Protein AF-A0A9X1PJ30-F1 (afdb_monomer_lite)

Foldseek 3Di:
DDPVVVVVQFDPPFDDFDPPDFADDPDPPDTDDDDPPCVCVVPPDDPDPPPDDDPAAAEAEADQQQDAVSLCVVLVCVVPVPRYDYDDYHYVDDPVHDLVSGWGWGQGPPPRDIDTGRDD

InterPro domains:
  IPR005151 Tail specific protease [PF03572] (38-96)
  IPR029045 ClpP/crotonase-like domain superfamily [SSF52096] (7-119)

Sequence (120 aa):
MTESEFMSFLSPGSYLVTFDRPGNRVGADEYEFDFLPEMWKLIDIQPVADTKRFRGKVYVLIDGGTISNGSNFAAALKAYCKNAVFVGRETGGTESGCGGGTNNKLTLPNSKLILQFPWL

Structure (mmCIF, N/CA/C/O backbone):
data_AF-A0A9X1PJ30-F1
#
_entry.id   AF-A0A9X1PJ30-F1
#
loop_
_atom_site.group_PDB
_atom_site.id
_atom_site.type_symbol
_atom_site.label_atom_id
_atom_site.label_alt_id
_atom_site.label_comp_id
_atom_site.label_asym_id
_atom_site.label_entity_id
_atom_site.label_seq_id
_atom_site.pdbx_PDB_ins_code
_atom_site.Cartn_x
_atom_site.Cartn_y
_atom_site.Cartn_z
_atom_site.occupancy
_atom_site.B_iso_or_equiv
_atom_site.auth_seq_id
_atom_site.auth_comp_id
_atom_site.auth_asym_id
_atom_site.auth_atom_id
_atom_site.pdbx_PDB_model_num
ATOM 1 N N . MET A 1 1 ? 23.624 -20.592 -9.540 1.00 41.44 1 MET A N 1
ATOM 2 C CA . MET A 1 1 ? 23.940 -19.425 -10.372 1.00 41.44 1 MET A CA 1
ATOM 3 C C . MET A 1 1 ? 24.758 -18.490 -9.511 1.00 41.44 1 MET A C 1
ATOM 5 O O . MET A 1 1 ? 24.236 -18.010 -8.510 1.00 41.44 1 MET A O 1
ATOM 9 N N . THR A 1 2 ? 26.048 -18.367 -9.794 1.00 35.03 2 THR A N 1
ATOM 10 C CA . THR A 1 2 ? 26.941 -17.453 -9.069 1.00 35.03 2 THR A CA 1
ATOM 11 C C . THR A 1 2 ? 26.750 -16.027 -9.582 1.00 35.03 2 THR A C 1
ATOM 13 O O . THR A 1 2 ? 26.272 -15.814 -10.695 1.00 35.03 2 THR A O 1
ATOM 16 N N . GLU A 1 3 ? 27.136 -15.034 -8.788 1.00 34.34 3 GLU A N 1
ATOM 17 C CA . GLU A 1 3 ? 27.103 -13.620 -9.183 1.00 34.34 3 GLU A CA 1
ATOM 18 C C . GLU A 1 3 ? 27.854 -13.382 -10.507 1.00 34.34 3 GLU A C 1
ATOM 20 O O . GLU A 1 3 ? 27.363 -12.688 -11.390 1.00 34.34 3 GLU A O 1
ATOM 25 N N . SER A 1 4 ? 28.975 -14.080 -10.715 1.00 37.81 4 SER A N 1
ATOM 26 C CA . SER A 1 4 ? 29.744 -14.046 -11.965 1.00 37.81 4 SER A CA 1
ATOM 27 C C . SER A 1 4 ? 28.981 -14.565 -13.191 1.00 37.81 4 SER A C 1
ATOM 29 O O . SER A 1 4 ? 29.132 -14.020 -14.284 1.00 37.81 4 SER A O 1
ATOM 31 N N . GLU A 1 5 ? 28.140 -15.590 -13.029 1.00 44.06 5 GLU A N 1
ATOM 32 C CA . GLU A 1 5 ? 27.296 -16.114 -14.107 1.00 44.06 5 GLU A CA 1
ATOM 33 C C . GLU A 1 5 ? 26.170 -15.129 -14.432 1.00 44.06 5 GLU A C 1
ATOM 35 O O . GLU A 1 5 ? 25.901 -14.884 -15.605 1.00 44.06 5 GLU A O 1
ATOM 40 N N . PHE A 1 6 ? 25.570 -14.502 -13.415 1.00 44.78 6 PHE A N 1
ATOM 41 C CA . PHE A 1 6 ? 24.539 -13.476 -13.589 1.00 44.78 6 PHE A CA 1
ATOM 42 C C . PHE A 1 6 ? 25.072 -12.243 -14.337 1.00 44.78 6 PHE A C 1
ATOM 44 O O . PHE A 1 6 ? 24.446 -11.789 -15.297 1.00 44.78 6 PHE A O 1
ATOM 51 N N . MET A 1 7 ? 26.266 -11.765 -13.973 1.00 41.84 7 MET A N 1
ATOM 52 C CA . MET A 1 7 ? 26.894 -10.601 -14.612 1.00 41.84 7 MET A CA 1
ATOM 53 C C . MET A 1 7 ? 27.244 -10.840 -16.089 1.00 41.84 7 MET A C 1
ATOM 55 O O . MET A 1 7 ? 27.221 -9.905 -16.885 1.00 41.84 7 MET A O 1
ATOM 59 N N . SER A 1 8 ? 27.502 -12.089 -16.492 1.00 51.19 8 SER A N 1
ATOM 60 C CA . SER A 1 8 ? 27.821 -12.432 -17.888 1.00 51.19 8 SER A CA 1
ATOM 61 C C . SER A 1 8 ? 26.633 -12.312 -18.859 1.00 51.19 8 SER A C 1
ATOM 63 O O . SER A 1 8 ? 26.835 -12.200 -20.069 1.00 51.19 8 SER A O 1
ATOM 65 N N . PHE A 1 9 ? 25.395 -12.305 -18.347 1.00 48.84 9 PHE A N 1
ATOM 66 C CA . PHE A 1 9 ? 24.178 -12.150 -19.156 1.00 48.84 9 PHE A CA 1
ATOM 67 C C . PHE A 1 9 ? 23.809 -10.688 -19.439 1.00 48.84 9 PHE A C 1
ATOM 69 O O . PHE A 1 9 ? 22.909 -10.427 -20.244 1.00 48.84 9 PHE A O 1
ATOM 76 N N . LEU A 1 10 ? 24.472 -9.731 -18.787 1.00 42.25 10 LEU A N 1
ATOM 77 C CA . LEU A 1 10 ? 24.163 -8.313 -18.919 1.00 42.25 10 LEU A CA 1
ATOM 78 C C . LEU A 1 10 ? 24.892 -7.744 -20.147 1.00 42.25 10 LEU A C 1
ATOM 80 O O . LEU A 1 10 ? 26.117 -7.715 -20.217 1.00 42.25 10 LEU A O 1
ATOM 84 N N . SER A 1 11 ? 24.125 -7.302 -21.150 1.00 41.28 11 SER A N 1
ATOM 85 C CA . SER A 1 11 ? 24.660 -6.565 -22.302 1.00 41.28 11 SER A CA 1
ATOM 86 C C . SER A 1 11 ? 25.379 -5.295 -21.825 1.00 41.28 11 SER A C 1
ATOM 88 O O . SER A 1 11 ? 24.850 -4.610 -20.945 1.00 41.28 11 SER A O 1
ATOM 90 N N . PRO A 1 12 ? 26.509 -4.891 -22.441 1.00 38.78 12 PRO A N 1
ATOM 91 C CA . PRO A 1 12 ? 27.097 -3.579 -22.193 1.00 38.78 12 PRO A CA 1
ATOM 92 C C . PRO A 1 12 ? 26.038 -2.491 -22.437 1.00 38.78 12 PRO A C 1
ATOM 94 O O . PRO A 1 12 ? 25.480 -2.417 -23.534 1.00 38.78 12 PRO A O 1
ATOM 97 N N . GLY A 1 13 ? 25.725 -1.682 -21.418 1.00 42.44 13 GLY A N 1
ATOM 98 C CA . GLY A 1 13 ? 24.876 -0.491 -21.562 1.00 42.44 13 GLY A CA 1
ATOM 99 C C . GLY A 1 13 ? 23.491 -0.494 -20.897 1.00 42.44 13 GLY A C 1
ATOM 100 O O . GLY A 1 13 ? 22.717 0.416 -21.181 1.00 42.44 13 GLY A O 1
ATOM 101 N N . SER A 1 14 ? 23.146 -1.438 -20.014 1.00 37.53 14 SER A N 1
ATOM 102 C CA . SER A 1 14 ? 21.865 -1.392 -19.283 1.00 37.53 14 SER A CA 1
ATOM 103 C C . SER A 1 14 ? 22.031 -1.190 -17.775 1.00 37.53 14 SER A C 1
ATOM 105 O O . SER A 1 14 ? 21.825 -2.120 -17.005 1.00 37.53 14 SER A O 1
ATOM 107 N N . TYR A 1 15 ? 22.338 0.040 -17.355 1.00 44.66 15 TYR A N 1
ATOM 108 C CA . TYR A 1 15 ? 22.093 0.500 -15.984 1.00 44.66 15 TYR A CA 1
ATOM 109 C C . TYR A 1 15 ? 21.532 1.919 -16.042 1.00 44.66 15 TYR A C 1
ATOM 111 O O . TYR A 1 15 ? 22.240 2.877 -16.340 1.00 44.66 15 TYR A O 1
ATOM 119 N N . LEU A 1 16 ? 20.229 2.048 -15.815 1.00 38.84 16 LEU A N 1
ATOM 120 C CA . LEU A 1 16 ? 19.543 3.332 -15.708 1.00 38.84 16 LEU A CA 1
ATOM 121 C C . LEU A 1 16 ? 18.631 3.230 -14.491 1.00 38.84 16 LEU A C 1
ATOM 123 O O . LEU A 1 16 ? 17.531 2.686 -14.576 1.00 38.84 16 LEU A O 1
ATOM 127 N N . VAL A 1 17 ? 19.134 3.693 -13.348 1.00 45.34 17 VAL A N 1
ATOM 128 C CA . VAL A 1 17 ? 18.368 3.773 -12.103 1.00 45.34 17 VAL A CA 1
ATOM 129 C C . VAL A 1 17 ? 17.738 5.159 -12.061 1.00 45.34 17 VAL A C 1
ATOM 131 O O . VAL A 1 17 ? 18.437 6.167 -11.995 1.00 45.34 17 VAL A O 1
ATOM 134 N N . THR A 1 18 ? 16.420 5.241 -12.225 1.00 37.75 18 THR A N 1
ATOM 135 C CA . THR A 1 18 ? 15.744 6.523 -12.457 1.00 37.75 18 THR A CA 1
ATOM 136 C C . THR A 1 18 ? 15.297 7.208 -11.165 1.00 37.75 18 THR A C 1
ATOM 138 O O . THR A 1 18 ? 14.297 6.815 -10.579 1.00 37.75 18 THR A O 1
ATOM 141 N N . PHE A 1 19 ? 15.999 8.290 -10.811 1.00 42.16 19 PHE A N 1
ATOM 142 C CA . PHE A 1 19 ? 15.460 9.656 -10.669 1.00 42.16 19 PHE A CA 1
ATOM 143 C C . PHE A 1 19 ? 16.443 10.611 -11.374 1.00 42.16 19 PHE A C 1
ATOM 145 O O . PHE A 1 19 ? 17.211 11.319 -10.743 1.00 42.16 19 PHE A O 1
ATOM 152 N N . ASP A 1 20 ? 16.473 10.525 -12.708 1.00 41.47 20 ASP A N 1
ATOM 153 C CA . ASP A 1 20 ? 17.176 11.347 -13.717 1.00 41.47 20 ASP A CA 1
ATOM 154 C C . ASP A 1 20 ? 18.663 11.734 -13.557 1.00 41.47 20 ASP A C 1
ATOM 156 O O . ASP A 1 20 ? 19.251 12.250 -14.510 1.00 41.47 20 ASP A O 1
ATOM 160 N N . ARG A 1 21 ? 19.328 11.440 -12.437 1.00 43.84 21 ARG A N 1
ATOM 161 C CA . ARG A 1 21 ? 20.787 11.495 -12.305 1.00 43.84 21 ARG A CA 1
ATOM 162 C C . ARG A 1 21 ? 21.276 10.380 -11.378 1.00 43.84 21 ARG A C 1
ATOM 164 O O . ARG A 1 21 ? 20.758 10.273 -10.269 1.00 43.84 21 ARG A O 1
ATOM 171 N N . PRO A 1 22 ? 22.269 9.571 -11.785 1.00 49.94 22 PRO A N 1
ATOM 172 C CA . PRO A 1 22 ? 23.026 8.796 -10.810 1.00 49.94 22 PRO A CA 1
ATOM 173 C C . PRO A 1 22 ? 23.695 9.783 -9.837 1.00 49.94 22 PRO A C 1
ATOM 175 O O . PRO A 1 22 ? 24.125 10.858 -10.270 1.00 49.94 22 PRO A O 1
ATOM 178 N N . GLY A 1 23 ? 23.734 9.464 -8.540 1.00 55.44 23 GLY A N 1
ATOM 179 C CA . GLY A 1 23 ? 24.457 10.293 -7.573 1.00 55.44 23 GLY A CA 1
ATOM 180 C C . GLY A 1 23 ? 25.969 10.233 -7.804 1.00 55.44 23 GLY A C 1
ATOM 181 O O . GLY A 1 23 ? 26.438 9.795 -8.862 1.00 55.44 23 GLY A O 1
ATOM 182 N N . ASN A 1 24 ? 26.759 10.738 -6.861 1.00 59.97 24 ASN A N 1
ATOM 183 C CA . ASN A 1 24 ? 28.198 10.884 -7.082 1.00 59.97 24 ASN A CA 1
ATOM 184 C C . ASN A 1 24 ? 28.874 9.531 -7.370 1.00 59.97 24 ASN A C 1
ATOM 186 O O . ASN A 1 24 ? 28.582 8.517 -6.742 1.00 59.97 24 ASN A O 1
ATOM 190 N N . ARG A 1 25 ? 29.789 9.496 -8.347 1.00 59.44 25 ARG A N 1
ATOM 191 C CA . ARG A 1 25 ? 30.577 8.292 -8.648 1.00 59.44 25 ARG A CA 1
ATOM 192 C C . ARG A 1 25 ? 31.648 8.126 -7.570 1.00 59.44 25 ARG A C 1
ATOM 194 O O . ARG A 1 25 ? 32.541 8.966 -7.473 1.00 59.44 25 ARG A O 1
ATOM 201 N N . VAL A 1 26 ? 31.563 7.051 -6.794 1.00 72.06 26 VAL A N 1
ATOM 202 C CA . VAL A 1 26 ? 32.449 6.767 -5.644 1.00 72.06 26 VAL A CA 1
ATOM 203 C C . VAL A 1 26 ? 33.514 5.720 -5.967 1.00 72.06 26 VAL A C 1
ATOM 205 O O . VAL A 1 26 ? 34.497 5.601 -5.240 1.00 72.06 26 VAL A O 1
ATOM 208 N N . GLY A 1 27 ? 33.368 5.003 -7.086 1.00 68.12 27 GLY A N 1
ATOM 209 C CA . GLY A 1 27 ? 34.295 3.951 -7.499 1.00 68.12 27 GLY A CA 1
ATOM 210 C C . GLY A 1 27 ? 34.359 3.737 -9.011 1.00 68.12 27 GLY A C 1
ATOM 211 O O . GLY A 1 27 ? 33.809 4.508 -9.805 1.00 68.12 27 GLY A O 1
ATOM 212 N N . ALA A 1 28 ? 35.056 2.672 -9.421 1.00 66.62 28 ALA A N 1
ATOM 213 C CA . ALA A 1 28 ? 35.194 2.311 -10.833 1.00 66.62 28 ALA A CA 1
ATOM 214 C C . ALA A 1 28 ? 33.823 2.048 -11.480 1.00 66.62 28 ALA A C 1
ATOM 216 O O . ALA A 1 28 ? 33.564 2.609 -12.541 1.00 66.62 28 ALA A O 1
ATOM 217 N N . ASP A 1 29 ? 32.926 1.341 -10.788 1.00 64.00 29 ASP A N 1
ATOM 218 C CA . ASP A 1 29 ? 31.585 0.985 -11.281 1.00 64.00 29 ASP A CA 1
ATOM 219 C C . ASP A 1 29 ? 30.463 1.287 -10.262 1.00 64.00 29 ASP A C 1
ATOM 221 O O . ASP A 1 29 ? 29.336 0.819 -10.403 1.00 64.00 29 ASP A O 1
ATOM 225 N N . GLU A 1 30 ? 30.756 2.086 -9.231 1.00 50.00 30 GLU A N 1
ATOM 226 C CA . GLU A 1 30 ? 29.852 2.353 -8.104 1.00 50.00 30 GLU A CA 1
ATOM 227 C C . GLU A 1 30 ? 29.379 3.812 -8.081 1.00 50.00 30 GLU A C 1
ATOM 229 O O . GLU A 1 30 ? 30.176 4.752 -8.208 1.00 50.00 30 GLU A O 1
ATOM 234 N N . TYR A 1 31 ? 28.072 3.991 -7.880 1.00 57.72 31 TYR A N 1
ATOM 235 C CA . TYR A 1 31 ? 27.411 5.284 -7.726 1.00 57.72 31 TYR A CA 1
ATOM 236 C C . TYR A 1 31 ? 26.742 5.357 -6.353 1.00 57.72 31 TYR A C 1
ATOM 238 O O . TYR A 1 31 ? 26.020 4.439 -5.962 1.00 57.72 31 TYR A O 1
ATOM 246 N N . GLU A 1 32 ? 26.965 6.455 -5.638 1.0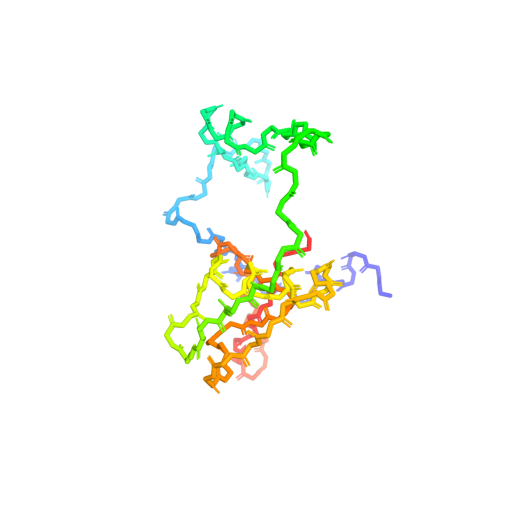0 56.34 32 GLU A N 1
ATOM 247 C CA . GLU A 1 32 ? 26.288 6.750 -4.380 1.00 56.34 32 GLU A CA 1
ATOM 248 C C . GLU A 1 32 ? 24.846 7.164 -4.664 1.00 56.34 32 GLU A C 1
ATOM 250 O O . GLU A 1 32 ? 24.576 7.975 -5.551 1.00 56.34 32 GLU A O 1
ATOM 255 N N . PHE A 1 33 ? 23.900 6.595 -3.922 1.00 54.88 33 PHE A N 1
ATOM 256 C CA . PHE A 1 33 ? 22.516 7.049 -3.932 1.00 54.88 33 PHE A CA 1
ATOM 257 C C . PHE A 1 33 ? 22.349 8.134 -2.865 1.00 54.88 33 PHE A C 1
ATOM 259 O O . PHE A 1 33 ? 22.110 7.837 -1.695 1.00 54.88 33 PHE A O 1
ATOM 266 N N . ASP A 1 34 ? 22.478 9.396 -3.279 1.00 49.12 34 ASP A N 1
ATOM 267 C CA . ASP A 1 34 ? 22.329 10.553 -2.393 1.00 49.12 34 ASP A CA 1
ATOM 268 C C . ASP A 1 34 ? 20.847 10.788 -2.059 1.00 49.12 34 ASP A C 1
ATOM 270 O O . ASP A 1 34 ? 20.127 11.524 -2.740 1.00 49.12 34 ASP A O 1
ATOM 274 N N . PHE A 1 35 ? 20.365 10.161 -0.988 1.00 53.62 35 PHE A N 1
ATOM 275 C CA . PHE A 1 35 ? 19.117 10.581 -0.362 1.00 53.62 35 PHE A CA 1
ATOM 276 C C . PHE A 1 35 ? 19.342 11.875 0.426 1.00 53.62 35 PHE A C 1
ATOM 278 O O . PHE A 1 35 ? 20.296 11.987 1.196 1.00 53.62 35 PHE A O 1
ATOM 285 N N . LEU A 1 36 ? 18.445 12.854 0.256 1.00 51.94 36 LEU A N 1
ATOM 286 C CA . LEU A 1 36 ? 18.513 14.125 0.982 1.00 51.94 36 LEU A CA 1
ATOM 287 C C . LEU A 1 36 ? 18.614 13.867 2.503 1.00 51.94 36 LEU A C 1
ATOM 289 O O . LEU A 1 36 ? 17.812 13.085 3.023 1.00 51.94 36 LEU A O 1
ATOM 293 N N . PRO A 1 37 ? 19.541 14.517 3.234 1.00 48.75 37 PRO A N 1
ATOM 294 C CA . PRO A 1 37 ? 19.746 14.323 4.676 1.00 48.75 37 PRO A CA 1
ATOM 295 C C . PRO A 1 37 ? 18.472 14.448 5.531 1.00 48.75 37 PRO A C 1
ATOM 297 O O . PRO A 1 37 ? 18.329 13.831 6.585 1.00 48.75 37 PRO A O 1
ATOM 300 N N . GLU A 1 38 ? 17.519 15.249 5.076 1.00 52.59 38 GLU A N 1
ATOM 301 C CA . GLU A 1 38 ? 16.236 15.526 5.710 1.00 52.59 38 GLU A CA 1
ATOM 302 C C . GLU A 1 38 ? 15.267 14.350 5.576 1.00 52.59 38 GLU A C 1
ATOM 304 O O . GLU A 1 38 ? 14.365 14.202 6.403 1.00 52.59 38 GLU A O 1
ATOM 309 N N . MET A 1 39 ? 15.470 13.485 4.578 1.00 53.22 39 MET A N 1
ATOM 310 C CA . MET A 1 39 ? 14.684 12.272 4.403 1.00 53.22 39 MET A CA 1
ATOM 311 C C . MET A 1 39 ? 14.880 11.321 5.584 1.00 53.22 39 MET A C 1
ATOM 313 O O . MET A 1 39 ? 13.909 10.708 6.012 1.00 53.22 39 MET A O 1
ATOM 317 N N . TRP A 1 40 ? 16.069 11.278 6.196 1.00 43.44 40 TRP A N 1
ATOM 318 C CA . TRP A 1 40 ? 16.323 10.474 7.397 1.00 43.44 40 TRP A CA 1
ATOM 319 C C . TRP A 1 40 ? 15.409 10.850 8.567 1.00 43.44 40 TRP A C 1
ATOM 321 O O . TRP A 1 40 ? 14.982 9.971 9.303 1.00 43.44 40 TRP A O 1
ATOM 331 N N . LYS A 1 41 ? 15.009 12.125 8.693 1.00 53.66 41 LYS A N 1
ATOM 332 C CA . LYS A 1 41 ? 14.017 12.556 9.699 1.00 53.66 41 LYS A CA 1
ATOM 333 C C . LYS A 1 41 ? 12.592 12.090 9.375 1.00 53.66 41 LYS A C 1
ATOM 335 O O . LYS A 1 41 ? 11.768 12.002 10.278 1.00 53.66 41 LYS A O 1
ATOM 340 N N . LEU A 1 42 ? 12.296 11.820 8.101 1.00 54.94 42 LEU A N 1
ATOM 341 C CA . LEU A 1 42 ? 11.011 11.295 7.621 1.00 54.94 42 LEU A CA 1
ATOM 342 C C . LEU A 1 42 ? 10.909 9.765 7.732 1.00 54.94 42 LEU A C 1
ATOM 344 O O . LEU A 1 42 ? 9.798 9.256 7.859 1.00 54.94 42 LEU A O 1
ATOM 348 N N . ILE A 1 43 ? 12.034 9.044 7.683 1.00 58.56 43 ILE A N 1
ATOM 349 C CA . ILE A 1 43 ? 12.081 7.569 7.751 1.00 58.56 43 ILE A CA 1
ATOM 350 C C . ILE A 1 43 ? 12.598 7.025 9.085 1.00 58.56 43 ILE A C 1
ATOM 352 O O . ILE A 1 43 ? 12.731 5.811 9.235 1.00 58.56 43 ILE A O 1
ATOM 356 N N . ASP A 1 44 ? 12.879 7.900 10.051 1.00 54.28 44 ASP A N 1
ATOM 357 C CA . ASP A 1 44 ? 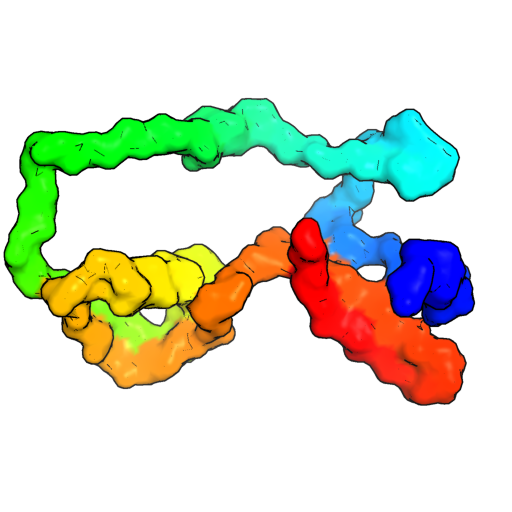13.260 7.478 11.394 1.00 54.28 44 ASP A CA 1
ATOM 358 C C . ASP A 1 44 ? 12.133 6.664 12.049 1.00 54.28 44 ASP A C 1
ATOM 360 O O . ASP A 1 44 ? 10.939 6.893 11.800 1.00 54.28 44 ASP A O 1
ATOM 364 N N . ILE A 1 45 ? 12.517 5.705 12.891 1.00 65.94 45 ILE A N 1
ATOM 365 C CA . ILE A 1 45 ? 11.591 4.778 13.538 1.00 65.94 45 ILE A CA 1
ATOM 366 C C . ILE A 1 45 ? 10.660 5.584 14.441 1.00 65.94 45 ILE A C 1
ATOM 368 O O . ILE A 1 45 ? 11.031 6.042 15.521 1.00 65.94 45 ILE A O 1
ATOM 372 N N . GLN A 1 46 ? 9.411 5.729 14.007 1.00 66.00 46 GLN A N 1
ATOM 373 C CA . GLN A 1 46 ? 8.391 6.361 14.827 1.00 66.00 46 GLN A CA 1
ATOM 374 C C . GLN A 1 46 ? 8.012 5.412 15.971 1.00 66.00 46 GLN A C 1
ATOM 376 O O . GLN A 1 46 ? 7.675 4.249 15.712 1.00 66.00 46 GLN A O 1
ATOM 381 N N . PRO A 1 47 ? 8.034 5.868 17.238 1.00 69.69 47 PRO A N 1
ATOM 382 C CA . PRO A 1 47 ? 7.582 5.043 18.344 1.00 69.69 47 PRO A CA 1
ATOM 383 C C . PRO A 1 47 ? 6.112 4.685 18.128 1.00 69.69 47 PRO A C 1
ATOM 385 O O . PRO A 1 47 ? 5.276 5.539 17.823 1.00 69.69 47 PRO A O 1
ATOM 388 N N . VAL A 1 48 ? 5.781 3.404 18.288 1.00 72.00 48 VAL A N 1
ATOM 389 C CA . VAL A 1 48 ? 4.388 2.962 18.213 1.00 72.00 48 VAL A CA 1
ATOM 390 C C . VAL A 1 48 ? 3.618 3.659 19.327 1.00 72.00 48 VAL A C 1
ATOM 392 O O . VAL A 1 48 ? 3.925 3.457 20.500 1.00 72.00 48 VAL A O 1
ATOM 395 N N . ALA A 1 49 ? 2.593 4.434 18.969 1.00 73.00 49 ALA A N 1
ATOM 396 C CA . ALA A 1 49 ? 1.712 5.054 19.949 1.00 73.00 49 ALA A CA 1
ATOM 397 C C . ALA A 1 49 ? 1.121 3.976 20.884 1.00 73.00 49 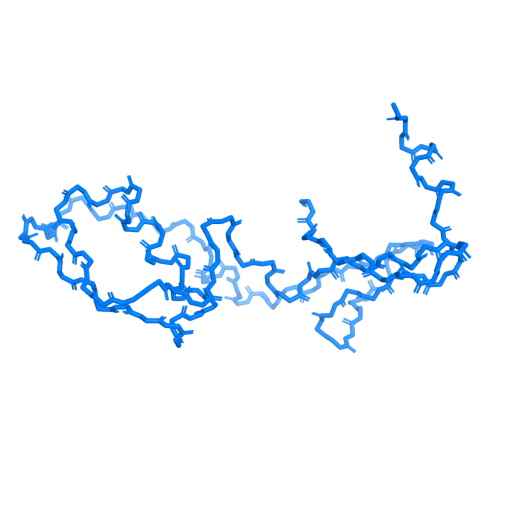ALA A C 1
ATOM 399 O O . ALA A 1 49 ? 0.375 3.071 20.471 1.00 73.00 49 ALA A O 1
ATOM 400 N N . ASP A 1 50 ? 1.506 4.044 22.155 1.00 72.81 50 ASP A N 1
ATOM 401 C CA . ASP A 1 50 ? 1.063 3.149 23.224 1.00 72.81 50 ASP A CA 1
ATOM 402 C C . ASP A 1 50 ? -0.326 3.549 23.741 1.00 72.81 50 ASP A C 1
ATOM 404 O O . ASP A 1 50 ? -1.170 2.708 24.061 1.00 72.81 50 ASP A O 1
ATOM 408 N N . THR A 1 51 ? -0.596 4.848 23.714 1.00 77.94 51 THR A N 1
ATOM 409 C CA . THR A 1 51 ? -1.806 5.504 24.179 1.00 77.94 51 THR A CA 1
ATOM 410 C C . THR A 1 51 ? -2.583 6.069 22.983 1.00 77.94 51 THR A C 1
ATOM 412 O O . THR A 1 51 ? -2.013 6.481 21.978 1.00 77.94 51 THR A O 1
ATOM 415 N N . LYS A 1 52 ? -3.924 6.065 23.062 1.00 80.69 52 LYS A N 1
ATOM 416 C CA . LYS A 1 52 ? -4.850 6.584 22.023 1.00 80.69 52 LYS A CA 1
ATOM 417 C C . LYS A 1 52 ? -4.945 5.781 20.711 1.00 80.69 52 LYS A C 1
ATOM 419 O O . LYS A 1 52 ? -5.215 6.341 19.652 1.00 80.69 52 LYS A O 1
ATOM 424 N N . ARG A 1 53 ? -4.820 4.450 20.768 1.00 84.00 53 ARG A N 1
ATOM 425 C CA . ARG A 1 53 ? -5.108 3.588 19.605 1.00 84.00 53 ARG A CA 1
ATOM 426 C C . ARG A 1 53 ? -6.585 3.645 19.216 1.00 84.00 53 ARG A C 1
ATOM 428 O O . ARG A 1 53 ? -7.459 3.426 20.057 1.00 84.00 53 ARG A O 1
ATOM 435 N N . PHE A 1 54 ? -6.856 3.862 17.933 1.00 86.31 54 PHE A N 1
ATOM 436 C CA . PHE A 1 54 ? -8.202 3.754 17.385 1.00 86.31 54 PHE A CA 1
ATOM 437 C C . PHE A 1 54 ? -8.659 2.288 17.383 1.00 86.31 54 PHE A C 1
ATOM 439 O O . PHE A 1 54 ? -7.970 1.415 16.859 1.00 86.31 54 PHE A O 1
ATOM 446 N N . ARG A 1 55 ? -9.818 2.014 17.992 1.00 87.38 55 ARG A N 1
ATOM 447 C CA . ARG A 1 55 ? -10.390 0.657 18.128 1.00 87.38 55 ARG A CA 1
ATOM 448 C C . ARG A 1 55 ? -11.676 0.448 17.322 1.00 87.38 55 ARG A C 1
ATOM 450 O O . ARG A 1 55 ? -12.226 -0.648 17.332 1.00 87.38 55 ARG A O 1
ATOM 457 N N . GLY A 1 56 ? -12.181 1.496 16.669 1.00 91.31 56 GLY A N 1
ATOM 458 C CA . GLY A 1 56 ? -13.406 1.437 15.868 1.00 91.31 56 GLY A CA 1
ATOM 459 C C . GLY A 1 56 ? -13.192 0.738 14.528 1.00 91.31 56 GLY A C 1
ATOM 460 O O . GLY A 1 56 ? -12.076 0.367 14.188 1.00 91.31 56 GLY A O 1
ATOM 461 N N . L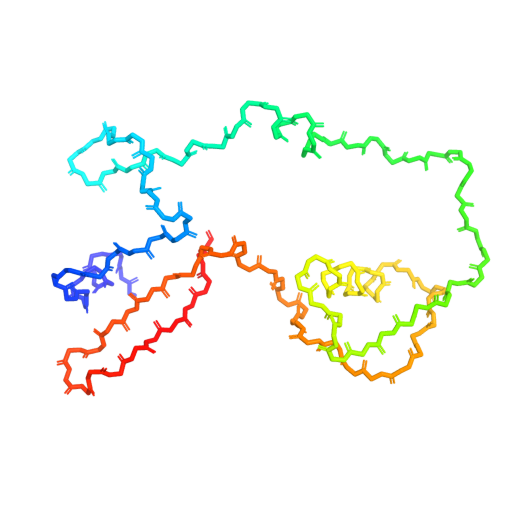YS A 1 57 ? -14.251 0.562 13.735 1.00 94.69 57 LYS A N 1
ATOM 462 C CA . LYS A 1 57 ? -14.108 0.049 12.363 1.00 94.69 57 LYS A CA 1
ATOM 463 C C . LYS A 1 57 ? -13.410 1.083 11.483 1.00 94.69 57 LYS A C 1
ATOM 465 O O . LYS A 1 57 ? -13.745 2.265 11.549 1.00 94.69 57 LYS A O 1
ATOM 470 N N . VAL A 1 58 ? -12.475 0.630 10.657 1.00 95.44 58 VAL A N 1
ATOM 471 C CA . VAL A 1 58 ? -11.798 1.467 9.660 1.00 95.44 58 VAL A CA 1
ATOM 472 C C . VAL A 1 58 ? -12.407 1.140 8.304 1.00 95.44 58 VAL A C 1
ATOM 474 O O . VAL A 1 58 ? -12.395 -0.017 7.905 1.00 95.44 58 VAL A O 1
ATOM 477 N N . TYR A 1 59 ? -12.947 2.128 7.598 1.00 97.19 59 TYR A N 1
ATOM 478 C CA . TYR A 1 59 ? -13.417 1.944 6.224 1.00 97.19 59 TYR A CA 1
ATOM 479 C C . TYR A 1 59 ? -12.400 2.559 5.273 1.00 97.19 59 TYR A C 1
ATOM 481 O O . TYR A 1 59 ? -12.052 3.730 5.417 1.00 97.19 59 TYR A O 1
ATOM 489 N N . VAL A 1 60 ? -11.914 1.763 4.327 1.00 97.19 60 VAL A N 1
ATOM 490 C CA . VAL A 1 60 ? -10.867 2.158 3.383 1.00 97.19 60 VAL A CA 1
ATOM 491 C C . VAL A 1 60 ? -11.471 2.162 1.985 1.00 97.19 60 VAL A C 1
ATOM 493 O O . VAL A 1 60 ? -11.844 1.109 1.467 1.00 97.19 60 VAL A O 1
ATOM 496 N N . LEU A 1 61 ? -11.607 3.350 1.398 1.00 97.88 61 LEU A N 1
ATOM 497 C CA . LEU A 1 61 ? -12.125 3.520 0.042 1.00 97.88 61 LEU A CA 1
ATOM 498 C C . LEU A 1 61 ? -10.967 3.416 -0.949 1.00 97.88 61 LEU A C 1
ATOM 500 O O . LEU A 1 61 ? -10.004 4.171 -0.829 1.00 97.88 61 LEU A O 1
ATOM 504 N N . ILE A 1 62 ? -11.056 2.482 -1.895 1.00 97.56 62 ILE A N 1
ATOM 505 C CA . ILE A 1 62 ? -9.994 2.217 -2.874 1.00 97.56 62 ILE A CA 1
ATOM 506 C C . ILE A 1 62 ? -10.548 1.991 -4.279 1.00 97.56 62 ILE A C 1
ATOM 508 O O . ILE A 1 62 ? -11.673 1.521 -4.466 1.00 97.56 62 ILE A O 1
ATOM 512 N N . ASP A 1 63 ? -9.729 2.309 -5.274 1.00 97.31 63 ASP A N 1
ATOM 513 C CA . ASP A 1 63 ? -9.961 1.997 -6.681 1.00 97.31 63 ASP A CA 1
ATOM 514 C C . ASP A 1 63 ? -8.641 1.987 -7.475 1.00 97.31 63 ASP A C 1
ATOM 516 O O . ASP A 1 63 ? -7.558 2.160 -6.912 1.00 97.31 63 ASP A O 1
ATOM 520 N N . GLY A 1 64 ? -8.731 1.835 -8.800 1.00 95.56 64 GLY A N 1
ATOM 521 C CA . GLY A 1 64 ? -7.568 1.816 -9.692 1.00 95.56 64 GLY A CA 1
ATOM 522 C C . GLY A 1 64 ? -6.730 3.104 -9.696 1.00 95.56 64 GLY A C 1
ATOM 523 O O . GLY A 1 64 ? -5.589 3.072 -10.147 1.00 95.56 64 GLY A O 1
ATOM 524 N N . GLY A 1 65 ? -7.249 4.224 -9.177 1.00 93.88 65 GLY A N 1
ATOM 525 C CA . GLY A 1 65 ? -6.488 5.461 -8.975 1.00 93.88 65 GLY A CA 1
ATOM 526 C C . GLY A 1 65 ? -5.648 5.457 -7.694 1.00 93.8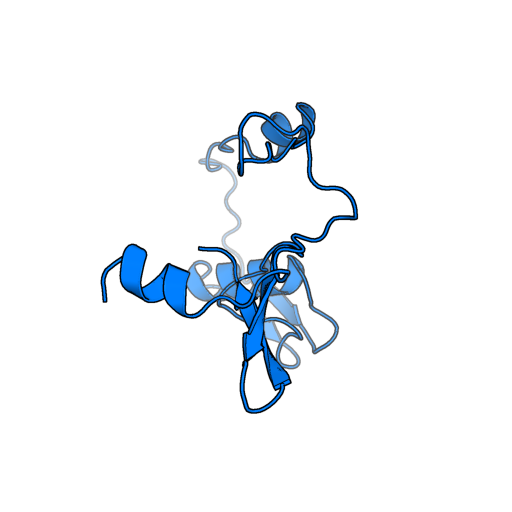8 65 GLY A C 1
ATOM 527 O O . GLY A 1 65 ? -4.759 6.292 -7.529 1.00 93.88 65 GLY A O 1
ATOM 528 N N . THR A 1 66 ? -5.884 4.504 -6.789 1.00 93.88 66 THR A N 1
ATOM 529 C CA . THR A 1 66 ? -5.081 4.314 -5.576 1.00 93.88 66 THR A CA 1
ATOM 530 C C . THR A 1 66 ? -3.751 3.649 -5.941 1.00 93.88 66 THR A C 1
ATOM 532 O O . THR A 1 66 ? -3.663 2.425 -6.043 1.00 93.88 66 THR A O 1
ATOM 535 N N . ILE A 1 67 ? -2.715 4.462 -6.157 1.00 86.88 67 ILE A N 1
ATOM 536 C CA . ILE A 1 67 ? -1.374 4.036 -6.595 1.00 86.88 67 ILE A CA 1
ATOM 537 C C . ILE A 1 67 ? -0.280 4.522 -5.632 1.00 86.88 67 ILE A C 1
ATOM 539 O O . ILE A 1 67 ? -0.553 5.218 -4.650 1.00 86.88 67 ILE A O 1
ATOM 543 N N . SER A 1 68 ? 0.981 4.198 -5.937 1.00 85.56 68 SER A N 1
ATOM 544 C CA . SER A 1 68 ? 2.151 4.608 -5.148 1.00 85.56 68 SER A CA 1
ATOM 545 C C . SER A 1 68 ? 2.011 4.173 -3.678 1.00 85.56 68 SER A C 1
ATOM 547 O O . SER A 1 68 ? 1.525 3.082 -3.391 1.00 85.56 68 SER A O 1
ATOM 549 N N . ASN A 1 69 ? 2.393 5.004 -2.711 1.00 85.12 69 ASN A N 1
ATOM 550 C CA . ASN A 1 69 ? 2.236 4.664 -1.296 1.00 85.12 69 ASN A CA 1
ATOM 551 C C . ASN A 1 69 ? 0.775 4.485 -0.852 1.00 85.12 69 ASN A C 1
ATOM 553 O O . ASN A 1 69 ? 0.543 3.872 0.188 1.00 85.12 69 ASN A O 1
ATOM 557 N N . GLY A 1 70 ? -0.208 4.939 -1.639 1.00 90.06 70 GLY A N 1
ATOM 558 C CA . GLY A 1 70 ? -1.619 4.652 -1.380 1.00 90.06 70 GLY A CA 1
ATOM 559 C C . GLY A 1 70 ? -1.928 3.153 -1.441 1.00 90.06 70 GLY A C 1
ATOM 560 O O . GLY A 1 70 ? -2.577 2.629 -0.536 1.00 90.06 70 GLY A O 1
ATOM 561 N N . SER A 1 71 ? -1.408 2.438 -2.447 1.00 91.81 71 SER A N 1
ATOM 562 C CA . SER A 1 71 ? -1.587 0.981 -2.545 1.00 91.81 71 SER A CA 1
ATOM 563 C C . SER A 1 71 ? -0.809 0.239 -1.456 1.00 91.81 71 SER A C 1
ATOM 565 O O . SER A 1 71 ? -1.341 -0.696 -0.861 1.00 91.81 71 SER A O 1
ATOM 567 N N . ASN A 1 72 ? 0.399 0.705 -1.116 1.00 90.50 72 ASN A N 1
ATOM 568 C CA . ASN A 1 72 ? 1.205 0.127 -0.031 1.00 90.50 72 ASN A CA 1
ATOM 569 C C . ASN A 1 72 ? 0.501 0.256 1.325 1.00 90.50 72 ASN A C 1
ATOM 571 O O . ASN A 1 72 ? 0.457 -0.691 2.106 1.00 90.50 72 ASN A O 1
ATOM 575 N N . PHE A 1 73 ? -0.087 1.421 1.601 1.00 91.50 73 PHE A N 1
ATOM 576 C CA . PHE A 1 73 ? -0.834 1.648 2.831 1.00 91.50 73 PHE A CA 1
ATOM 577 C C . PHE A 1 73 ? -2.103 0.792 2.895 1.00 91.50 73 PHE A C 1
ATOM 579 O O . PHE A 1 73 ? -2.377 0.182 3.928 1.00 91.50 73 PHE A O 1
ATOM 586 N N . ALA A 1 74 ? -2.847 0.684 1.790 1.00 94.69 74 ALA A N 1
ATOM 587 C CA . ALA A 1 74 ? -3.999 -0.210 1.702 1.00 94.69 74 ALA A CA 1
ATOM 588 C C . ALA A 1 74 ? -3.603 -1.678 1.958 1.00 94.69 74 ALA A C 1
ATOM 590 O O . ALA A 1 74 ? -4.267 -2.363 2.738 1.00 94.69 74 ALA A O 1
ATOM 591 N N . ALA A 1 75 ? -2.493 -2.139 1.375 1.00 93.19 75 ALA A N 1
ATOM 592 C CA . ALA A 1 75 ? -1.945 -3.472 1.615 1.00 93.19 75 ALA A CA 1
ATOM 593 C C . ALA A 1 75 ? -1.537 -3.675 3.087 1.00 93.19 75 ALA A C 1
ATOM 595 O O . ALA A 1 75 ? -1.928 -4.664 3.707 1.00 93.19 75 ALA A O 1
ATOM 596 N N . ALA A 1 76 ? -0.846 -2.706 3.695 1.00 92.06 76 ALA A N 1
ATOM 597 C CA . ALA A 1 76 ? -0.462 -2.763 5.106 1.00 92.06 76 ALA A CA 1
ATOM 598 C C . ALA A 1 76 ? -1.684 -2.802 6.041 1.00 92.06 76 ALA A C 1
ATOM 600 O O . ALA A 1 76 ? -1.726 -3.595 6.983 1.00 92.06 76 ALA A O 1
ATOM 601 N N . LEU A 1 77 ? -2.716 -1.996 5.771 1.00 93.94 77 LEU A N 1
ATOM 602 C CA . LEU A 1 77 ? -3.973 -2.061 6.517 1.00 93.94 77 LEU A CA 1
ATOM 603 C C . LEU A 1 77 ? -4.634 -3.432 6.371 1.00 93.94 77 LEU A C 1
ATOM 605 O O . LEU A 1 77 ? -5.108 -3.980 7.362 1.00 93.94 77 LEU A O 1
ATOM 609 N N . LYS A 1 78 ? -4.627 -4.016 5.171 1.00 92.69 78 LYS A N 1
ATOM 610 C CA . LYS A 1 78 ? -5.185 -5.351 4.935 1.00 92.69 78 LYS A CA 1
ATOM 611 C C . LYS A 1 78 ? -4.431 -6.431 5.719 1.00 92.69 78 LYS A C 1
ATOM 613 O O . LYS A 1 78 ? -5.069 -7.328 6.262 1.00 92.69 78 LYS A O 1
ATOM 618 N N . ALA A 1 79 ? -3.107 -6.321 5.817 1.00 91.94 79 ALA A N 1
ATOM 619 C CA . ALA A 1 79 ? -2.265 -7.272 6.540 1.00 91.94 79 ALA A CA 1
ATOM 620 C C . ALA A 1 79 ? -2.385 -7.151 8.072 1.00 91.94 79 ALA A C 1
ATOM 622 O O . ALA A 1 79 ? -2.430 -8.164 8.773 1.00 91.94 79 ALA A O 1
ATOM 623 N N . TYR A 1 80 ? -2.450 -5.926 8.607 1.00 90.31 80 TYR A N 1
ATOM 624 C CA . TYR A 1 80 ? -2.275 -5.684 10.047 1.00 90.31 80 TYR A CA 1
ATOM 625 C C . TYR A 1 80 ? -3.525 -5.161 10.773 1.00 90.31 80 TYR A C 1
ATOM 627 O O . TYR A 1 80 ? -3.652 -5.334 11.990 1.00 90.31 80 TYR A O 1
ATOM 635 N N . CYS A 1 81 ? -4.476 -4.541 10.071 1.00 91.25 81 CYS A N 1
ATOM 636 C CA . CYS A 1 81 ? -5.670 -3.938 10.666 1.00 91.25 81 CYS A CA 1
ATOM 637 C C . CYS A 1 81 ? -6.881 -4.879 10.549 1.00 91.25 81 CYS A C 1
ATOM 639 O O . CYS A 1 81 ? -7.659 -4.821 9.601 1.00 91.25 81 CYS A O 1
ATOM 641 N N . LYS A 1 82 ? -7.081 -5.738 11.558 1.00 89.50 82 LYS A N 1
ATOM 642 C CA . LYS A 1 82 ? -8.166 -6.749 11.583 1.00 89.50 82 LYS A CA 1
ATOM 643 C C . LYS A 1 82 ? -9.588 -6.172 11.472 1.00 89.50 82 LYS A C 1
ATOM 645 O O . LYS A 1 82 ? -10.527 -6.894 11.159 1.00 89.50 82 LYS A O 1
ATOM 650 N N . ASN A 1 83 ? -9.757 -4.895 11.791 1.00 92.81 83 ASN A N 1
ATOM 651 C CA . ASN A 1 83 ? -11.012 -4.142 11.806 1.00 92.81 83 ASN A CA 1
ATOM 652 C C . ASN A 1 83 ? -11.173 -3.216 10.584 1.00 92.81 83 ASN A C 1
ATOM 654 O O . ASN A 1 83 ? -12.068 -2.363 10.592 1.00 92.81 83 ASN A O 1
ATOM 658 N N . ALA A 1 84 ? -10.325 -3.368 9.563 1.00 96.00 84 ALA A N 1
ATOM 659 C CA . ALA A 1 84 ? -10.456 -2.664 8.297 1.00 96.00 84 ALA A CA 1
ATOM 660 C C . ALA A 1 84 ? -11.491 -3.333 7.378 1.00 96.00 84 ALA A C 1
ATOM 662 O O . ALA A 1 84 ? -11.526 -4.552 7.223 1.00 96.00 84 ALA A O 1
ATOM 663 N N . VAL A 1 85 ? -12.324 -2.512 6.743 1.00 97.06 85 VAL A N 1
ATOM 664 C CA . VAL A 1 85 ? -13.295 -2.893 5.719 1.00 97.06 85 VAL A CA 1
ATOM 665 C C . VAL A 1 85 ? -12.959 -2.113 4.458 1.00 97.06 85 VAL A C 1
ATOM 667 O O . VAL A 1 85 ? -13.017 -0.884 4.444 1.00 97.06 85 VAL A O 1
ATOM 670 N N . PHE A 1 86 ? -12.609 -2.831 3.398 1.00 97.12 86 PHE A N 1
ATOM 671 C CA . PHE A 1 86 ? -12.277 -2.241 2.107 1.00 97.12 86 PHE A CA 1
ATOM 672 C C . PHE A 1 86 ? -13.537 -2.108 1.256 1.00 97.12 86 PHE A C 1
ATOM 674 O O . PHE A 1 86 ? -14.323 -3.051 1.157 1.00 97.12 86 PHE A O 1
ATOM 681 N N . VAL A 1 87 ? -13.729 -0.938 0.652 1.00 98.06 87 VAL A N 1
ATOM 682 C CA . VAL A 1 87 ? -14.892 -0.625 -0.185 1.00 98.06 87 VAL A CA 1
ATOM 683 C C . VAL A 1 87 ? -14.401 -0.042 -1.507 1.00 98.06 87 VAL A C 1
ATOM 685 O O . VAL A 1 87 ? -13.680 0.952 -1.515 1.00 98.06 87 VAL A O 1
ATOM 688 N N . GLY A 1 88 ? -14.811 -0.645 -2.623 1.00 96.62 88 GLY A N 1
ATOM 689 C CA . GLY A 1 88 ? -14.486 -0.167 -3.967 1.00 96.62 88 GLY A CA 1
ATOM 690 C C . GLY A 1 88 ? -13.886 -1.249 -4.861 1.00 96.62 88 GLY A C 1
ATOM 691 O O . GLY A 1 88 ? -14.392 -2.372 -4.891 1.00 96.62 88 GLY A O 1
ATOM 692 N N . ARG A 1 89 ? -12.855 -0.890 -5.633 1.00 96.31 89 ARG A N 1
ATOM 693 C CA . ARG A 1 89 ? -12.190 -1.748 -6.633 1.00 96.31 89 ARG A CA 1
ATOM 694 C C . ARG A 1 89 ? -10.712 -1.934 -6.290 1.00 96.31 89 ARG A C 1
ATOM 696 O O . ARG A 1 89 ? -10.173 -1.203 -5.467 1.00 96.31 89 ARG A O 1
ATOM 703 N N . GLU A 1 90 ? -10.079 -2.926 -6.910 1.00 94.50 90 GLU A N 1
ATOM 704 C CA . GLU A 1 90 ? -8.650 -3.200 -6.731 1.00 94.50 90 GLU A CA 1
ATOM 705 C C . GLU A 1 90 ? -7.802 -1.938 -6.961 1.00 94.50 90 GLU A C 1
ATOM 707 O O . GLU A 1 90 ? -8.104 -1.129 -7.842 1.00 94.50 90 GLU A O 1
ATOM 712 N N . THR A 1 91 ? -6.770 -1.764 -6.131 1.00 95.38 91 THR A N 1
ATOM 713 C CA . THR A 1 91 ? -5.809 -0.664 -6.251 1.00 95.38 91 THR A CA 1
ATOM 714 C C . THR A 1 91 ? -5.030 -0.757 -7.559 1.00 95.38 91 THR A C 1
ATOM 716 O O . THR A 1 91 ? -4.811 -1.848 -8.070 1.00 95.38 91 THR A O 1
ATOM 719 N N . GLY A 1 92 ? -4.515 0.361 -8.072 1.00 90.19 92 GLY A N 1
ATOM 720 C CA . GLY A 1 92 ? -3.651 0.342 -9.262 1.00 90.19 92 GLY A CA 1
ATOM 721 C C . GLY A 1 92 ? -2.214 -0.139 -8.993 1.00 90.19 92 GLY A C 1
ATOM 722 O O . GLY A 1 92 ? -1.408 -0.203 -9.917 1.00 90.19 92 GLY A O 1
ATOM 723 N N . GLY A 1 93 ? -1.874 -0.432 -7.734 1.00 85.88 93 GLY A N 1
ATOM 724 C CA . GLY A 1 93 ? -0.578 -0.970 -7.315 1.00 85.88 93 GLY A CA 1
ATOM 725 C C . GLY A 1 93 ? -0.669 -2.387 -6.747 1.00 85.88 93 GLY A C 1
ATOM 726 O O . GLY A 1 93 ? -1.756 -2.936 -6.584 1.00 85.88 93 GLY A O 1
ATOM 727 N N . THR A 1 94 ? 0.490 -2.969 -6.433 1.00 79.12 94 THR A N 1
ATOM 728 C CA . THR A 1 94 ? 0.610 -4.358 -5.958 1.00 79.12 94 THR A CA 1
ATOM 729 C C . THR A 1 94 ? 0.888 -4.417 -4.456 1.00 79.12 94 THR A C 1
ATOM 731 O O . THR A 1 94 ? 1.455 -3.482 -3.891 1.00 79.12 94 THR A O 1
ATOM 734 N N . GLU A 1 95 ? 0.555 -5.539 -3.814 1.00 81.06 95 GLU A N 1
ATOM 735 C CA . GLU A 1 95 ? 0.935 -5.805 -2.417 1.00 81.06 95 GLU A CA 1
ATOM 736 C C . GLU A 1 95 ? 2.457 -5.930 -2.230 1.00 81.06 95 GLU A C 1
ATOM 738 O O . GLU A 1 95 ? 2.968 -5.635 -1.153 1.00 81.06 95 GLU A O 1
ATOM 743 N N . SER A 1 96 ? 3.196 -6.295 -3.283 1.00 75.69 96 SER A N 1
ATOM 744 C CA . SER A 1 96 ? 4.658 -6.439 -3.258 1.00 75.69 96 SER A CA 1
ATOM 745 C C . SER A 1 96 ? 5.413 -5.114 -3.081 1.00 75.69 96 SER A C 1
ATOM 747 O O . SER A 1 96 ? 6.635 -5.126 -2.962 1.00 75.69 96 SER A O 1
ATOM 749 N N . GLY A 1 97 ? 4.707 -3.982 -3.035 1.00 70.69 97 GLY A N 1
ATOM 750 C CA . GLY A 1 97 ? 5.274 -2.675 -2.728 1.00 70.69 97 GLY A CA 1
ATOM 751 C C . GLY A 1 97 ? 5.449 -1.769 -3.944 1.00 70.69 97 GLY A C 1
ATOM 752 O O . GLY A 1 97 ? 5.089 -2.094 -5.078 1.00 70.69 97 GLY A O 1
ATOM 753 N N . CYS A 1 98 ? 6.019 -0.593 -3.684 1.00 68.88 98 CYS A N 1
ATOM 754 C CA . CYS A 1 98 ? 6.416 0.365 -4.707 1.00 68.88 98 CYS A CA 1
ATOM 755 C C . CYS A 1 98 ? 7.932 0.284 -4.859 1.00 68.88 98 CYS A C 1
ATOM 757 O O . CYS A 1 98 ? 8.646 0.564 -3.901 1.00 68.88 98 CYS A O 1
ATOM 759 N N . GLY A 1 99 ? 8.426 -0.021 -6.061 1.00 64.88 99 GLY A N 1
ATOM 760 C CA . GLY A 1 99 ? 9.860 0.002 -6.368 1.00 64.88 99 GLY A CA 1
ATOM 761 C C . GLY A 1 99 ? 10.473 1.406 -6.361 1.00 64.88 99 GLY A C 1
ATOM 762 O O . GLY A 1 99 ? 11.513 1.598 -6.963 1.00 64.88 99 GLY A O 1
ATOM 763 N N . GLY A 1 100 ? 9.800 2.415 -5.793 1.00 63.38 100 GLY A N 1
ATOM 764 C CA . GLY A 1 100 ? 10.318 3.771 -5.611 1.00 63.38 100 GLY A CA 1
ATOM 765 C C . GLY A 1 100 ? 10.697 4.522 -6.889 1.00 63.38 100 GLY A C 1
ATOM 766 O O . GLY A 1 100 ? 11.274 5.587 -6.780 1.00 63.38 100 GLY A O 1
ATOM 767 N N . GLY A 1 101 ? 10.409 3.999 -8.085 1.00 59.75 101 GLY A N 1
ATOM 768 C CA . GLY A 1 101 ? 10.975 4.502 -9.347 1.00 59.75 101 GLY A CA 1
ATOM 769 C C . GLY A 1 101 ? 12.335 3.887 -9.712 1.00 59.75 101 GLY A C 1
ATOM 770 O O . GLY A 1 101 ? 12.794 4.037 -10.843 1.00 59.75 101 GLY A O 1
ATOM 771 N N . THR A 1 102 ? 12.939 3.114 -8.812 1.00 61.03 102 THR A N 1
ATOM 772 C CA . THR A 1 102 ? 14.177 2.357 -9.007 1.00 61.03 102 THR A CA 1
ATOM 773 C C . THR A 1 102 ? 13.850 0.939 -9.480 1.00 61.03 102 THR A C 1
ATOM 775 O O . THR A 1 102 ? 13.892 -0.031 -8.725 1.00 61.03 102 THR A O 1
ATOM 778 N N . ASN A 1 103 ? 13.490 0.818 -10.756 1.00 69.00 103 ASN A N 1
ATOM 779 C CA . ASN A 1 103 ? 13.318 -0.477 -11.407 1.00 69.00 103 ASN A CA 1
ATOM 780 C C . ASN A 1 103 ? 14.511 -0.752 -12.323 1.00 69.00 103 ASN A C 1
ATOM 782 O O . ASN A 1 103 ? 14.856 0.084 -13.161 1.00 69.00 103 ASN A O 1
ATOM 786 N N . ASN A 1 104 ? 15.083 -1.946 -12.227 1.00 69.25 104 ASN A N 1
ATOM 787 C CA . ASN A 1 104 ? 16.108 -2.400 -13.153 1.00 69.25 104 ASN A CA 1
ATOM 788 C C . ASN A 1 104 ? 15.486 -2.711 -14.515 1.00 69.25 104 ASN A C 1
ATOM 790 O O . ASN A 1 104 ? 14.378 -3.247 -14.599 1.00 69.25 104 ASN A O 1
ATOM 794 N N . LYS A 1 105 ? 16.207 -2.371 -15.587 1.00 76.00 105 LYS A N 1
ATOM 795 C CA . LYS A 1 105 ? 15.839 -2.699 -16.967 1.00 76.00 105 LYS A CA 1
ATOM 796 C C . LYS A 1 105 ? 16.929 -3.562 -17.584 1.00 76.00 105 LYS A C 1
ATOM 798 O O . LYS A 1 105 ? 18.051 -3.097 -17.752 1.00 76.00 105 LYS A O 1
ATOM 803 N N . LEU A 1 106 ? 16.582 -4.781 -17.975 1.00 79.81 106 LEU A N 1
ATOM 804 C CA . LEU A 1 106 ? 17.462 -5.693 -18.699 1.00 79.81 106 LEU A CA 1
ATOM 805 C C . LEU A 1 106 ? 16.948 -5.861 -20.128 1.00 79.81 106 LEU A C 1
ATOM 807 O O . LEU A 1 106 ? 15.834 -6.338 -20.331 1.00 79.81 106 LEU A O 1
ATOM 811 N N . THR A 1 107 ? 17.758 -5.496 -21.122 1.00 84.69 107 THR A N 1
ATOM 812 C CA . THR A 1 107 ? 17.434 -5.778 -22.529 1.00 84.69 107 THR A CA 1
ATOM 813 C C . THR A 1 107 ? 18.023 -7.125 -22.925 1.00 84.69 107 THR A C 1
ATOM 815 O O . THR A 1 107 ? 19.239 -7.305 -22.895 1.00 84.69 107 THR A O 1
ATOM 818 N N . LEU A 1 108 ? 17.173 -8.076 -23.312 1.00 87.44 108 LEU A N 1
ATOM 819 C CA . LEU A 1 108 ? 17.609 -9.418 -23.690 1.00 87.44 108 LEU A CA 1
ATOM 820 C C . LEU A 1 108 ? 18.413 -9.388 -25.004 1.00 87.44 108 LEU A C 1
ATOM 822 O O . LEU A 1 108 ? 17.973 -8.777 -25.983 1.00 87.44 108 LEU A O 1
ATOM 826 N N . PRO A 1 109 ? 19.560 -10.087 -25.084 1.00 81.81 109 PRO A N 1
ATOM 827 C CA . PRO A 1 109 ? 20.504 -9.926 -26.191 1.00 81.81 109 PRO A CA 1
ATOM 828 C C . PRO A 1 109 ? 19.948 -10.400 -27.539 1.00 81.81 109 PRO A C 1
ATOM 830 O O . PRO A 1 109 ? 20.235 -9.778 -28.562 1.00 81.81 109 PRO A O 1
ATOM 833 N N . ASN A 1 110 ? 19.119 -11.448 -27.543 1.00 87.38 110 ASN A N 1
ATOM 834 C CA . ASN A 1 110 ? 18.617 -12.075 -28.770 1.00 87.38 110 ASN A CA 1
ATOM 835 C C . ASN A 1 110 ? 17.225 -11.572 -29.178 1.00 87.38 110 ASN A C 1
ATOM 837 O O . ASN A 1 110 ? 16.997 -11.284 -30.346 1.00 87.38 110 ASN A O 1
ATOM 841 N N . SER A 1 111 ? 16.299 -11.439 -28.224 1.00 92.62 111 SER A N 1
ATOM 842 C CA . SER A 1 111 ? 14.916 -11.019 -28.500 1.00 92.62 111 SER A CA 1
ATOM 843 C C . SER A 1 111 ? 14.707 -9.508 -28.439 1.00 92.62 111 SER A C 1
ATOM 845 O O . SER A 1 111 ? 13.677 -9.022 -28.896 1.00 92.62 111 SER A O 1
ATOM 847 N N . LYS A 1 112 ? 15.655 -8.767 -27.847 1.00 90.31 112 LYS A N 1
ATOM 848 C CA . LYS A 1 112 ? 15.562 -7.322 -27.582 1.00 90.31 112 LYS A CA 1
ATOM 849 C C . LYS A 1 112 ? 14.375 -6.916 -26.697 1.00 90.31 112 LYS A C 1
ATOM 851 O O . LYS A 1 112 ? 14.066 -5.733 -26.597 1.00 90.31 112 LYS A O 1
ATOM 856 N N . LEU A 1 113 ? 13.732 -7.876 -26.027 1.00 90.44 113 LEU A N 1
ATOM 857 C CA . LEU A 1 113 ? 12.712 -7.588 -25.019 1.00 90.44 113 LEU A CA 1
ATOM 858 C C . LEU A 1 113 ? 13.346 -6.886 -23.818 1.00 90.44 113 LEU A C 1
ATOM 860 O O . LEU A 1 113 ? 14.466 -7.215 -23.427 1.00 90.44 113 LEU A O 1
ATOM 864 N N . ILE A 1 114 ? 12.602 -5.958 -23.220 1.00 85.12 114 ILE A N 1
ATOM 865 C CA . ILE A 1 114 ? 13.018 -5.223 -22.025 1.00 85.12 114 ILE A CA 1
ATOM 866 C C . ILE A 1 114 ? 12.307 -5.838 -20.822 1.00 85.12 114 ILE A C 1
ATOM 868 O O . ILE A 1 114 ? 11.093 -5.702 -20.673 1.00 85.12 114 ILE A O 1
ATOM 872 N N . LEU A 1 115 ? 13.066 -6.516 -19.967 1.00 82.25 115 LEU A N 1
ATOM 873 C CA . LEU A 1 115 ? 12.594 -6.999 -18.678 1.00 82.25 115 LEU A CA 1
ATOM 874 C C . LEU A 1 115 ? 12.718 -5.865 -17.658 1.00 82.25 115 LEU A C 1
ATOM 876 O O . LEU A 1 115 ? 13.809 -5.322 -17.481 1.00 82.25 115 LEU A O 1
ATOM 880 N N . GLN A 1 116 ? 11.621 -5.521 -16.986 1.00 77.94 116 GLN A N 1
ATOM 881 C CA . GLN A 1 116 ? 11.633 -4.579 -15.871 1.00 77.94 116 GLN A CA 1
ATOM 882 C C . GLN A 1 116 ? 11.346 -5.321 -14.566 1.00 77.94 116 GLN A C 1
ATOM 884 O O . GLN A 1 116 ? 10.359 -6.049 -14.481 1.00 77.94 116 GLN A O 1
ATOM 889 N N . PHE A 1 117 ? 12.204 -5.148 -13.564 1.00 75.62 117 PHE A N 1
ATOM 890 C CA . PHE A 1 117 ? 12.078 -5.817 -12.268 1.00 75.62 117 PHE A CA 1
ATOM 891 C C . PHE A 1 117 ? 12.525 -4.887 -11.129 1.00 75.62 117 PHE A C 1
ATOM 893 O O . PHE A 1 117 ? 13.361 -4.008 -11.359 1.00 75.62 117 PHE A O 1
ATOM 900 N N . PRO A 1 118 ? 11.946 -5.019 -9.922 1.00 68.88 118 PRO A N 1
ATOM 901 C CA . PRO A 1 118 ? 12.313 -4.184 -8.780 1.00 68.88 118 PRO A CA 1
ATOM 902 C C . PRO A 1 118 ? 13.774 -4.407 -8.362 1.00 68.88 118 PRO A C 1
ATOM 904 O O . PRO A 1 118 ? 14.343 -5.477 -8.589 1.00 68.88 118 PRO A O 1
ATOM 907 N N . TRP A 1 119 ? 14.387 -3.376 -7.778 1.00 59.00 119 TRP A N 1
ATOM 908 C CA . TRP A 1 119 ? 15.690 -3.482 -7.118 1.00 59.00 119 TRP A CA 1
ATOM 909 C C . TRP A 1 119 ? 15.561 -4.331 -5.838 1.00 59.00 119 TRP A C 1
ATOM 911 O O . TRP A 1 119 ? 14.545 -4.221 -5.152 1.00 59.00 119 TRP A O 1
ATOM 921 N N . LEU A 1 120 ? 16.544 -5.208 -5.579 1.00 52.28 120 LEU A N 1
ATOM 922 C CA . LEU A 1 120 ? 16.591 -6.119 -4.420 1.00 52.28 120 LEU A CA 1
ATOM 923 C C . LEU A 1 120 ? 16.729 -5.373 -3.089 1.00 52.28 120 LEU A C 1
ATOM 925 O O . LE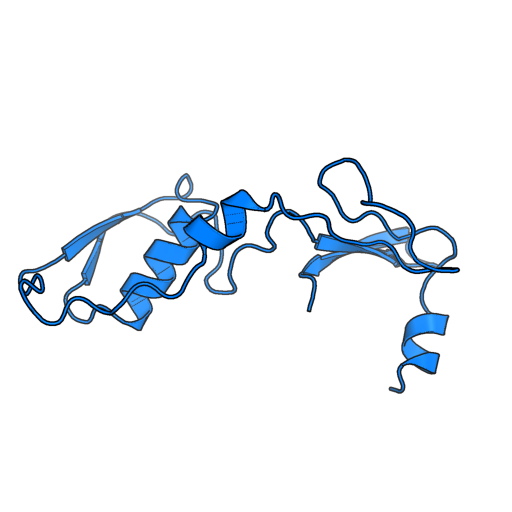U A 1 120 ? 17.569 -4.449 -3.029 1.00 52.28 120 LEU A O 1
#

Organism: NCBI:txid2906456

pLDDT: mean 71.48, std 20.05, range [34.34, 98.06]

Secondary structure (DSSP, 8-state):
--HHHHHHTS-TT----SSSS---B-SSS-B-----TTHHHHHS-PPP-SS----SPEEEEE-TT--THHHHHHHHHHHH-TTEEEEES--SS-TT---TT-EEEEE-TTT--EEEEE--

Radius of gyration: 19.82 Å; chains: 1; bounding box: 50×35×53 Å

=== Feature glossary ===
Key to the feature types in this record:

pLDDT. pLDDT is the predicted lDDT-Cα score: AlphaFold's confidence that the local environment of each residue (all inter-atomic distances within 15 Å) is correctly placed. It is a per-residue number between 0 and 100, with higher meaning more reliable.

Radius of gyration, Cα contacts, bounding box. The geometric summary reports three shape descriptors. Rg (radius of gyration) measures how spread out the Cα atoms are about their centre of mass; compact globular proteins have small Rg, elongated or unfolded ones large. Cα contacts (<8 Å, |i−j|>4) count long-range residue pairs in spatial proximity — high for tightly packed folds, near zero for rods or random coil. The bounding-box extents give the protein's footprint along x, y, z in Å.

Backbone torsions (φ/ψ). Backbone dihedral angles. Every residue except chain termini has a φ (preceding-C → N → Cα → C) and a ψ (N → Cα → C → next-N). They are reported in degrees following the IUPAC sign convention. Secondary structure is essentially a statement about which (φ, ψ) basin each residue occupies.

Contact-map, Ramachandran, and PAE plots. Plot images: a contact map (which residues are close in 3D, as an N×N binary image), a Ramachandran scatter (backbone torsion angles, revealing secondary-structure composition at a glance), and — for AlphaFold structures — a PAE heatmap (pairwise prediction confidence).

Predicted aligned error. Predicted Aligned Error (PAE) is an AlphaFold confidence matrix: entry (i, j) is the expected error in the position of residue j, in ångströms, when the prediction is superimposed on the true structure at residue i. Low PAE within a block of residues means that block is internally rigid and well-predicted; high PAE between two blocks means their relative placement is uncertain even if each block individually is confident.

Secondary structure (3-state, P-SEA). Three-state secondary structure (P-SEA) collapses the eight DSSP classes into helix (a), strand (b), and coil (c). P-SEA assigns these from Cα geometry alone — distances and angles — without requiring backbone oxygens, so it works on any Cα trace.

Solvent-accessible surface area. Solvent-accessible surface area (SASA) is the area in Å² traced out by the centre of a 1.4 Å probe sphere (a water molecule) rolled over the protein's van der Waals surface (Shrake–Rupley / Lee–Richards construction). Buried residues have near-zero SASA; fully exposed residues can exceed 200 Å². The total SASA scales roughly with the number of surface residues.

Foldseek 3Di. The Foldseek 3Di string encodes local tertiary geometry as a 20-letter alphabet — one character per residue — derived from the relative positions of nearby Cα atoms. Unlike the amino-acid sequence, 3Di is a direct function of the 3D structure, so two proteins with the same fold have similar 3Di strings even at low sequence identity.

B-factor. For experimental (PDB) structures, the B-factor (temperature factor) quantifies the positional spread of each atom in the crystal — a combination of thermal vibration and static disorder — in units of Å². High B-factors mark flexible loops or poorly resolved regions; low B-factors mark the rigid, well-ordered core.

mmCIF coordinates. The mmCIF block holds the 3D Cartesian coordinates of each backbone atom (N, Cα, C, O) in ångströms. mmCIF is the PDB's canonical archive format — a tagged-loop text representation of the atomic model.

InterPro / GO / CATH / organism. Functional annotations link the protein to curated databases. InterPro entries identify conserved domains and families by matching the sequence against member-database signatures (Pfam, PROSITE, CDD, …). Gene Ontology (GO) terms describe molecular function, biological process, and cellular component in a controlled vocabulary. CATH places the structure in a hierarchical fold classification (Class/Architecture/Topology/Homologous-superfamily). The organism is the source species.

Rendered structure images. Structure images are PyMOL renders from six orthogonal camera directions. Cartoon representation draws helices as coils and strands as arrows; sticks shows the backbone as bonds; surface shows the solvent-excluded envelope. Rainbow coloring maps sequence position to hue (blue→red, N→C); chain coloring assigns a distinct color per polypeptide.

Sequence. This is the polypeptide sequence — one letter per residue, N-terminus first. Length ranges from a few dozen residues for small domains to over a thousand for large multi-domain proteins.

Secondary structure (8-state, DSSP). The SS8 string is DSSP's per-residue secondary-structure call. α-helix (H) means an i→i+4 H-bond ladder; β-strand (E) means the residue participates in a β-sheet; 3₁₀ (G) and π (I) are tighter and wider helices; T/S are turns/bends; '-' is loop.

Nearest PDB structures. Structural nearest neighbors (via Foldseek easy-search vs the PDB). Reported per hit: target PDB id, E-value, and alignment TM-score. A TM-score above ~0.5 is the conventional threshold for 'same fold'.